Protein AF-A0A452SXG4-F1 (afdb_monomer_lite)

Organism: Ursus maritimus (NCBI:txid29073)

Sequence (138 aa):
MVENSPSPLPERAIYGFVLFLSSQFGFILYLVWAFIPESWLNSLGLTYWPQKYWAVALPVYLLITIVIGYILLFGINMMSTSPLNSIHTITVRDAESTFLIFVLIGTFLLRREFKQSFKITLLKINSRRNTKKRPSQH

Foldseek 3Di:
DPDPDPDPDVVNVVVVVVCVVVVVVVVVVLVCVLPDDLVVCVVVVNNQAQDSVCSVVVVVLVVVLVVVLVVLVVVVVVVPPDPPDDDDDDCPVVSVVVSVVVVVVSVVVVVVVRVVSNVVSVVVVVVVVVVVVCDDPD

Secondary structure (DSSP, 8-state):
------S--HHHHHHHHHHHHHHHHHHHHHHHHHHS-HHHHHHTT---PSPTTHHHHHHHHHHHHHHHHHHHHHHHHHHT---S------THHHHHHHHHHHHHHHHHHHHHHHHHHHHHHHHHHHHHHHHHT-----

InterPro domains:
  IPR013717 PIG-P [PF08510] (12-95)
  IPR052263 GPI Anchor Biosynthesis Protein [PTHR46346] (1-95)

pLDDT: mean 75.84, std 13.46, range [40.94, 95.31]

Radius of gyration: 24.05 Å; chains: 1; bounding box: 59×40×78 Å

Structure (mmCIF, N/CA/C/O backbone):
data_AF-A0A452SXG4-F1
#
_entry.id   AF-A0A452SXG4-F1
#
loop_
_atom_site.group_PDB
_atom_site.id
_atom_site.type_symbol
_atom_site.label_atom_id
_atom_site.label_alt_id
_atom_site.label_comp_id
_atom_site.label_asym_id
_atom_site.label_entity_id
_atom_site.label_seq_id
_atom_site.pdbx_PDB_ins_code
_atom_site.Cartn_x
_atom_site.Cartn_y
_atom_site.Cartn_z
_atom_site.occupancy
_atom_site.B_iso_or_equiv
_atom_site.auth_s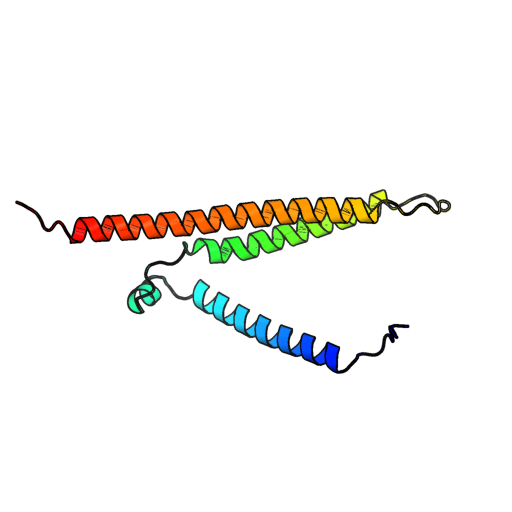eq_id
_atom_site.auth_comp_id
_atom_site.auth_asym_id
_atom_site.auth_atom_id
_atom_site.pdbx_PDB_model_num
ATOM 1 N N . MET A 1 1 ? 37.670 -7.775 -15.565 1.00 41.53 1 MET A N 1
ATOM 2 C CA . MET A 1 1 ? 36.478 -7.874 -16.433 1.00 41.53 1 MET A CA 1
ATOM 3 C C . MET A 1 1 ? 35.420 -8.605 -15.626 1.00 41.53 1 MET A C 1
ATOM 5 O O . MET A 1 1 ? 35.732 -9.673 -15.125 1.00 41.53 1 MET A O 1
ATOM 9 N N . VAL A 1 2 ? 34.254 -8.000 -15.383 1.00 56.47 2 VAL A N 1
ATOM 10 C CA . VAL A 1 2 ? 33.149 -8.682 -14.686 1.00 56.47 2 VAL A CA 1
ATOM 11 C C . VAL A 1 2 ? 32.565 -9.693 -15.665 1.00 56.47 2 VAL A C 1
ATOM 13 O O . VAL A 1 2 ? 32.082 -9.319 -16.732 1.00 56.47 2 VAL A O 1
ATOM 16 N N . GLU A 1 3 ? 32.696 -10.969 -15.334 1.00 52.94 3 GLU A N 1
ATOM 17 C CA . GLU A 1 3 ? 32.228 -12.074 -16.156 1.00 52.94 3 GLU A CA 1
ATOM 18 C C . GLU A 1 3 ? 30.700 -12.167 -16.045 1.00 52.94 3 GLU A C 1
ATOM 20 O O . GLU A 1 3 ? 30.152 -12.742 -15.109 1.00 52.94 3 GLU A O 1
ATOM 25 N N . ASN A 1 4 ? 29.994 -11.541 -16.989 1.00 61.53 4 ASN A N 1
ATOM 26 C CA . ASN A 1 4 ? 28.552 -11.708 -17.155 1.00 61.53 4 ASN A CA 1
ATOM 27 C C . ASN A 1 4 ? 28.286 -13.035 -17.877 1.00 61.53 4 ASN A C 1
ATOM 29 O O . ASN A 1 4 ? 27.903 -13.054 -19.047 1.00 61.53 4 ASN A O 1
ATOM 33 N N . SER A 1 5 ? 28.529 -14.151 -17.192 1.00 61.31 5 SER A N 1
ATOM 34 C CA . SER A 1 5 ? 28.121 -15.463 -17.688 1.00 61.31 5 SER A CA 1
ATOM 35 C C . SER A 1 5 ? 26.595 -15.600 -17.540 1.00 61.31 5 SER A C 1
ATOM 37 O O . SER A 1 5 ? 26.064 -15.356 -16.456 1.00 61.31 5 SER A O 1
ATOM 39 N N . PRO A 1 6 ? 25.855 -15.986 -18.599 1.00 61.41 6 PRO A N 1
ATOM 40 C CA . PRO A 1 6 ? 24.394 -16.139 -18.567 1.00 61.41 6 PRO A CA 1
ATOM 41 C C . PRO A 1 6 ? 23.931 -17.353 -17.743 1.00 61.41 6 PRO A C 1
ATOM 43 O O . PRO A 1 6 ? 22.737 -17.649 -17.689 1.00 61.41 6 PRO A O 1
ATOM 46 N N . SER A 1 7 ? 24.864 -18.078 -17.120 1.00 58.81 7 SER A N 1
ATOM 47 C CA . SER A 1 7 ? 24.577 -19.230 -16.280 1.00 58.81 7 SER A CA 1
ATOM 48 C C . SER A 1 7 ? 23.842 -18.794 -15.005 1.00 58.81 7 SER A C 1
ATOM 50 O O . SER A 1 7 ? 24.173 -17.767 -14.406 1.00 58.81 7 SER A O 1
ATOM 52 N N . PRO A 1 8 ? 22.817 -19.547 -14.567 1.00 60.56 8 PRO A N 1
ATOM 53 C CA . PRO A 1 8 ? 22.132 -19.260 -13.318 1.00 60.56 8 PRO A CA 1
ATOM 54 C C . PRO A 1 8 ? 23.119 -19.456 -12.165 1.00 60.56 8 PRO A C 1
ATOM 56 O O . PRO A 1 8 ? 23.387 -20.574 -11.733 1.00 60.56 8 PRO A O 1
ATOM 59 N N . LEU A 1 9 ? 23.691 -18.354 -11.685 1.00 69.69 9 LEU A N 1
ATOM 60 C CA . LEU A 1 9 ? 24.525 -18.360 -10.494 1.00 69.69 9 LEU A CA 1
ATOM 61 C C . LEU A 1 9 ? 23.660 -18.820 -9.308 1.00 69.69 9 LEU A C 1
ATOM 63 O O . LEU A 1 9 ? 22.549 -18.301 -9.140 1.00 69.69 9 LEU A O 1
ATOM 67 N N . PRO A 1 10 ? 24.145 -19.747 -8.464 1.00 73.12 10 PRO A N 1
ATOM 68 C CA . PRO A 1 10 ? 23.393 -20.225 -7.303 1.00 73.12 10 PRO A CA 1
ATOM 69 C C . PRO A 1 10 ? 22.989 -19.072 -6.374 1.00 73.12 10 PRO A C 1
ATOM 71 O O . PRO A 1 10 ? 21.905 -19.082 -5.800 1.00 73.12 10 PRO A O 1
ATOM 74 N N . GLU A 1 11 ? 23.800 -18.015 -6.319 1.00 74.94 11 GLU A N 1
ATOM 75 C CA . GLU A 1 11 ? 23.500 -16.790 -5.579 1.00 74.94 11 GLU A CA 1
ATOM 76 C C . GLU A 1 11 ? 22.216 -16.092 -6.072 1.00 74.94 11 GLU A C 1
ATOM 78 O O . GLU A 1 11 ? 21.362 -15.707 -5.273 1.00 74.94 11 GLU A O 1
ATOM 83 N N . ARG A 1 12 ? 22.007 -16.009 -7.395 1.00 79.44 12 ARG A N 1
ATOM 84 C CA . ARG A 1 12 ? 20.807 -15.399 -7.996 1.00 79.44 12 ARG A CA 1
ATOM 85 C C . ARG A 1 12 ? 19.542 -16.203 -7.684 1.00 79.44 12 ARG A C 1
ATOM 87 O O . ARG A 1 12 ? 18.475 -15.616 -7.499 1.00 79.44 12 ARG A O 1
ATOM 94 N N . ALA A 1 13 ? 19.663 -17.527 -7.591 1.00 80.94 13 ALA A N 1
ATOM 95 C CA . ALA A 1 13 ? 18.561 -18.407 -7.206 1.00 80.94 13 ALA A CA 1
ATOM 96 C C . ALA A 1 13 ? 18.163 -18.222 -5.731 1.00 80.94 13 ALA A C 1
ATOM 98 O O . ALA A 1 13 ? 16.971 -18.200 -5.420 1.00 80.94 13 ALA A O 1
ATOM 99 N N . ILE A 1 14 ? 19.136 -18.015 -4.836 1.00 87.50 14 ILE A N 1
ATOM 100 C CA . ILE A 1 14 ? 18.883 -17.770 -3.408 1.00 87.50 14 ILE A CA 1
ATOM 101 C C . ILE A 1 14 ? 18.106 -16.464 -3.212 1.00 87.50 14 ILE A C 1
ATOM 103 O O . ILE A 1 14 ? 17.085 -16.467 -2.524 1.00 87.50 14 ILE A O 1
ATOM 107 N N . TYR A 1 15 ? 18.518 -15.365 -3.857 1.00 86.88 15 TYR A N 1
ATOM 108 C CA . TYR A 1 15 ? 17.780 -14.097 -3.762 1.00 86.88 15 TYR A CA 1
ATOM 109 C C . TYR A 1 15 ? 16.346 -14.224 -4.282 1.00 86.88 15 TYR A C 1
ATOM 111 O O . TYR A 1 15 ? 15.418 -13.735 -3.639 1.00 86.88 15 TYR A O 1
ATOM 119 N N . GLY A 1 16 ? 16.150 -14.917 -5.410 1.00 87.56 16 GLY A N 1
ATOM 120 C CA . GLY A 1 16 ? 14.819 -15.176 -5.958 1.00 87.56 16 GLY A CA 1
ATOM 121 C C . GLY A 1 16 ? 13.938 -15.983 -5.003 1.00 87.56 16 GLY A C 1
ATOM 122 O O . GLY A 1 16 ? 12.774 -15.642 -4.802 1.00 87.56 16 GLY A O 1
ATOM 123 N N . PHE A 1 17 ? 14.501 -17.006 -4.357 1.00 90.00 17 PHE A N 1
ATOM 124 C CA . PHE A 1 17 ? 13.784 -17.842 -3.397 1.00 90.00 17 PHE A CA 1
ATOM 125 C C . PHE A 1 17 ? 13.402 -17.081 -2.118 1.00 90.00 17 PHE A C 1
ATOM 127 O O . PHE A 1 17 ? 12.258 -17.157 -1.666 1.00 90.00 17 PHE A O 1
ATOM 134 N N . VAL A 1 18 ? 14.324 -16.293 -1.558 1.00 94.31 18 VAL A N 1
ATOM 135 C CA . VAL A 1 18 ? 14.051 -15.450 -0.381 1.00 94.31 18 VAL A CA 1
ATOM 136 C C . VAL A 1 18 ? 13.004 -14.382 -0.706 1.00 94.31 18 VAL A C 1
ATOM 138 O O . VAL A 1 18 ? 12.082 -14.153 0.083 1.00 94.31 18 VAL A O 1
ATOM 141 N N . LEU A 1 19 ? 13.102 -13.748 -1.878 1.00 91.19 19 LEU A N 1
ATOM 142 C CA . LEU A 1 19 ? 12.117 -12.775 -2.352 1.00 91.19 19 LEU A CA 1
ATOM 143 C C . LEU A 1 19 ? 10.739 -13.418 -2.547 1.00 91.19 19 LEU A C 1
ATOM 145 O O . LEU A 1 19 ? 9.734 -12.837 -2.146 1.00 91.19 19 LEU A O 1
ATOM 149 N N . PHE A 1 20 ? 10.684 -14.633 -3.091 1.00 92.00 20 PHE A N 1
ATOM 150 C CA . PHE A 1 20 ? 9.440 -15.385 -3.234 1.00 92.00 20 PHE A CA 1
ATOM 151 C C . PHE A 1 20 ? 8.790 -15.675 -1.874 1.00 92.00 20 PHE A C 1
ATOM 153 O O . PHE A 1 20 ? 7.634 -15.315 -1.662 1.00 92.00 20 PHE A O 1
ATOM 160 N N . LEU A 1 21 ? 9.536 -16.245 -0.921 1.00 95.31 21 LEU A N 1
ATOM 161 C CA . LEU A 1 21 ? 9.010 -16.557 0.414 1.00 95.31 21 LEU A CA 1
ATOM 162 C C . LEU A 1 21 ? 8.545 -15.303 1.164 1.00 95.31 21 LEU A C 1
ATOM 164 O O . LEU A 1 21 ? 7.455 -15.290 1.738 1.00 95.31 21 LEU A O 1
ATOM 168 N N . SER A 1 22 ? 9.354 -14.242 1.148 1.00 94.62 22 SER A N 1
ATOM 169 C CA . SER A 1 22 ? 9.014 -12.973 1.803 1.00 94.62 22 SER A CA 1
ATOM 170 C C . SER A 1 22 ? 7.803 -12.293 1.166 1.00 94.62 22 SER A C 1
ATOM 172 O O . SER A 1 22 ? 6.929 -11.816 1.892 1.00 94.62 22 SER A O 1
ATOM 174 N N . SER A 1 23 ? 7.702 -12.295 -0.167 1.00 92.81 23 SER A N 1
ATOM 175 C CA . SER A 1 23 ? 6.532 -11.782 -0.885 1.00 92.81 23 SER A CA 1
ATOM 176 C C . SER A 1 23 ? 5.273 -12.553 -0.500 1.00 92.81 23 SER A C 1
ATOM 178 O O . SER A 1 23 ? 4.253 -11.946 -0.172 1.00 92.81 23 SER A O 1
ATOM 180 N N . GLN A 1 24 ? 5.364 -13.882 -0.442 1.00 94.31 24 GLN A N 1
ATOM 181 C CA . GLN A 1 24 ? 4.223 -14.726 -0.123 1.00 94.31 24 GLN A CA 1
ATOM 182 C C . GLN A 1 24 ? 3.759 -14.552 1.325 1.00 94.31 24 GLN A C 1
ATOM 184 O O . GLN A 1 24 ? 2.562 -14.412 1.583 1.00 94.31 24 GLN A O 1
ATOM 189 N N . PHE A 1 25 ? 4.703 -14.471 2.262 1.00 94.81 25 PHE A N 1
ATOM 190 C CA . PHE A 1 25 ? 4.421 -14.170 3.662 1.00 94.81 25 PHE A CA 1
ATOM 191 C C . PHE A 1 25 ? 3.789 -12.780 3.838 1.00 94.81 25 PHE A C 1
ATOM 193 O O . PHE A 1 25 ? 2.753 -12.646 4.494 1.00 94.81 25 PHE A O 1
ATOM 200 N N . GLY A 1 26 ? 4.360 -11.751 3.206 1.00 92.25 26 GLY A N 1
ATOM 201 C CA . GLY A 1 26 ? 3.822 -10.389 3.237 1.00 92.25 26 GLY A CA 1
ATOM 202 C C . GLY A 1 26 ? 2.419 -10.295 2.636 1.00 92.25 26 GLY A C 1
ATOM 203 O O . GLY A 1 26 ? 1.553 -9.617 3.189 1.00 92.25 26 GLY A O 1
ATOM 204 N N . PHE A 1 27 ? 2.162 -11.024 1.550 1.00 89.75 27 PHE A N 1
ATOM 205 C CA . PHE A 1 27 ? 0.845 -11.089 0.924 1.00 89.75 27 PHE A CA 1
ATOM 206 C C . PHE A 1 27 ? -0.198 -11.743 1.836 1.00 89.75 27 PHE A C 1
ATOM 208 O O . PHE A 1 27 ? -1.301 -11.219 1.978 1.00 89.75 27 PHE A O 1
ATOM 215 N N . ILE A 1 28 ? 0.149 -12.839 2.518 1.00 93.06 28 ILE A N 1
ATOM 216 C CA . ILE A 1 28 ? -0.755 -13.477 3.486 1.00 93.06 28 ILE A CA 1
ATOM 217 C C . ILE A 1 28 ? -1.081 -12.510 4.630 1.00 93.06 28 ILE A C 1
ATOM 219 O O . ILE A 1 28 ? -2.255 -12.326 4.948 1.00 93.06 28 ILE A O 1
ATOM 223 N N . LEU A 1 29 ? -0.078 -11.839 5.207 1.00 90.50 29 LEU A N 1
ATOM 224 C CA . LEU A 1 29 ? -0.300 -10.833 6.253 1.00 90.50 29 LEU A CA 1
ATOM 225 C C . LEU A 1 29 ? -1.213 -9.696 5.779 1.00 90.50 29 LEU A C 1
ATOM 227 O O . LEU A 1 29 ? -2.090 -9.251 6.521 1.00 90.50 29 LEU A O 1
ATOM 231 N N . TYR A 1 30 ? -1.032 -9.253 4.536 1.00 88.06 30 TYR A N 1
ATOM 232 C CA . TYR A 1 30 ? -1.873 -8.237 3.923 1.00 88.06 30 TYR A CA 1
ATOM 233 C C . TYR A 1 30 ? -3.334 -8.686 3.791 1.00 88.06 30 TYR A C 1
ATOM 235 O O . TYR A 1 30 ? -4.235 -7.941 4.177 1.00 88.06 30 TYR A O 1
ATOM 243 N N . LEU A 1 31 ? -3.582 -9.908 3.308 1.00 88.56 31 LEU A N 1
ATOM 244 C CA . LEU A 1 31 ? -4.938 -10.456 3.204 1.00 88.56 31 LEU A CA 1
ATOM 245 C C . LEU A 1 31 ? -5.588 -10.614 4.579 1.00 88.56 31 LEU A C 1
ATOM 247 O O . LEU A 1 31 ? -6.738 -10.221 4.766 1.00 88.56 31 LEU A O 1
ATOM 251 N N . VAL A 1 32 ? -4.847 -11.140 5.554 1.00 88.81 32 VAL A N 1
ATOM 252 C CA . VAL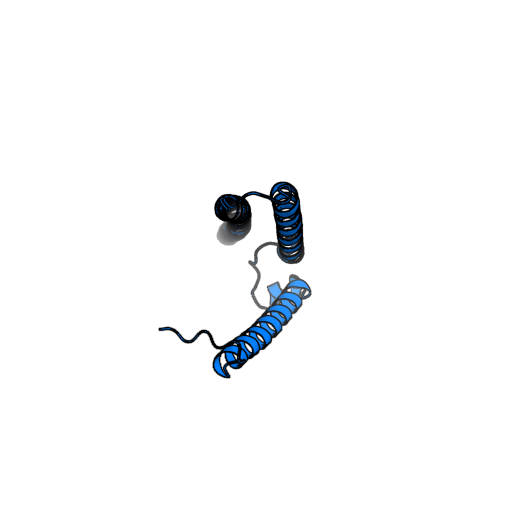 A 1 32 ? -5.313 -11.278 6.939 1.00 88.81 32 VAL A CA 1
ATOM 253 C C . VAL A 1 32 ? -5.745 -9.914 7.486 1.00 88.81 32 VAL A C 1
ATOM 255 O O . VAL A 1 32 ? -6.856 -9.776 7.996 1.00 88.81 32 VAL A O 1
ATOM 258 N N . TRP A 1 33 ? -4.928 -8.876 7.303 1.00 85.56 33 TRP A N 1
ATOM 259 C CA . TRP A 1 33 ? -5.284 -7.512 7.699 1.00 85.56 33 TRP A CA 1
ATOM 260 C C . TRP A 1 33 ? -6.505 -6.958 6.939 1.00 85.56 33 TRP A C 1
ATOM 262 O O . TRP A 1 33 ? -7.373 -6.325 7.544 1.00 85.56 33 TRP A O 1
ATOM 272 N N . ALA A 1 34 ? -6.615 -7.219 5.634 1.00 86.81 34 ALA A N 1
ATOM 273 C CA . ALA A 1 34 ? -7.727 -6.745 4.810 1.00 86.81 34 ALA A CA 1
ATOM 274 C C . ALA A 1 34 ? -9.075 -7.375 5.216 1.00 86.81 34 ALA A C 1
ATOM 276 O O . ALA A 1 34 ? -10.086 -6.668 5.346 1.00 86.81 34 ALA A O 1
ATOM 277 N N . PHE A 1 35 ? -9.097 -8.688 5.462 1.00 85.88 35 PHE A N 1
ATOM 278 C CA . PHE A 1 35 ? -10.323 -9.438 5.745 1.00 85.88 35 PHE A CA 1
ATOM 279 C C . PHE A 1 35 ? -10.765 -9.384 7.212 1.00 85.88 35 PHE A C 1
ATOM 281 O O . PHE A 1 35 ? -11.970 -9.392 7.465 1.00 85.88 35 PHE A O 1
ATOM 288 N N . ILE A 1 36 ? -9.854 -9.259 8.186 1.00 85.69 36 ILE A N 1
ATOM 289 C CA . ILE A 1 36 ? -10.246 -9.209 9.606 1.00 85.69 36 ILE A CA 1
ATOM 290 C C . ILE A 1 36 ? -11.081 -7.948 9.886 1.00 85.69 36 ILE A C 1
ATOM 292 O O . ILE A 1 36 ? -10.618 -6.840 9.608 1.00 85.69 36 ILE A O 1
ATOM 296 N N . PRO A 1 37 ? -12.305 -8.056 10.433 1.00 80.94 37 PRO A N 1
ATOM 297 C CA . PRO A 1 37 ? -13.159 -6.901 10.706 1.00 80.94 37 PRO A CA 1
ATOM 298 C C . PRO A 1 37 ? -12.558 -5.968 11.769 1.00 80.94 37 PRO A C 1
ATOM 300 O O . PRO A 1 37 ? -11.862 -6.399 12.688 1.00 80.94 37 PRO A O 1
ATOM 303 N N . GLU A 1 38 ? -12.874 -4.671 11.680 1.00 76.56 38 GLU A N 1
ATOM 304 C CA . GLU A 1 38 ? -12.344 -3.650 12.601 1.00 76.56 38 GLU A CA 1
ATOM 305 C C . GLU A 1 38 ? -12.714 -3.910 14.067 1.00 76.56 38 GLU A C 1
ATOM 307 O O . GLU A 1 38 ? -11.975 -3.515 14.964 1.00 76.56 38 GLU A O 1
ATOM 312 N N . SER A 1 39 ? -13.825 -4.605 14.330 1.00 76.81 39 SER A N 1
ATOM 313 C CA . SER A 1 39 ? -14.234 -5.003 15.681 1.00 76.81 39 SER A CA 1
ATOM 314 C C . SER A 1 39 ? -13.211 -5.923 16.348 1.00 76.81 39 SER A C 1
ATOM 316 O O . SER A 1 39 ? -12.868 -5.706 17.505 1.00 76.81 39 SER A O 1
ATOM 318 N N . TRP A 1 40 ? -12.670 -6.894 15.609 1.00 80.69 40 TRP A N 1
ATOM 319 C CA . TRP A 1 40 ? -11.647 -7.812 16.112 1.00 80.69 40 TRP A CA 1
ATOM 320 C C . TRP A 1 40 ? -10.308 -7.099 16.307 1.00 80.69 40 TRP A C 1
ATOM 322 O O . TRP A 1 40 ? -9.647 -7.295 17.326 1.00 80.69 40 TRP A O 1
ATOM 332 N N . LEU A 1 41 ? -9.938 -6.203 15.383 1.00 79.50 41 LEU A N 1
ATOM 333 C CA . LEU A 1 41 ? -8.762 -5.344 15.556 1.00 79.50 41 LEU A CA 1
ATOM 334 C C . LEU A 1 41 ? -8.892 -4.450 16.801 1.00 79.50 41 LEU A C 1
ATOM 336 O O . LEU A 1 41 ? -7.935 -4.301 17.559 1.00 79.50 41 LEU A O 1
ATOM 340 N N . ASN A 1 42 ? -10.078 -3.886 17.040 1.00 78.56 42 ASN A N 1
ATOM 341 C CA . ASN A 1 42 ? -10.367 -3.054 18.206 1.00 78.56 42 ASN A CA 1
ATOM 342 C C . ASN A 1 42 ? -10.224 -3.854 19.515 1.00 78.56 42 ASN A C 1
ATOM 344 O O . ASN A 1 42 ? -9.590 -3.375 20.454 1.00 78.56 42 ASN A O 1
ATOM 348 N N . SER A 1 43 ? -10.704 -5.100 19.546 1.00 75.69 43 SER A N 1
ATOM 349 C CA . SER A 1 43 ? -10.530 -6.008 20.690 1.00 75.69 43 SER A CA 1
ATOM 350 C C . SER A 1 43 ? -9.065 -6.352 20.979 1.00 75.69 43 SER A C 1
ATOM 352 O O . SER A 1 43 ? -8.694 -6.483 22.141 1.00 75.69 43 SER A O 1
ATOM 354 N N . LEU A 1 44 ? -8.215 -6.433 19.950 1.00 78.50 44 LEU A N 1
ATOM 355 C CA . LEU A 1 44 ? -6.764 -6.628 20.090 1.00 78.50 44 LEU A CA 1
ATOM 356 C C . LEU A 1 44 ? -6.012 -5.345 20.503 1.00 78.50 44 LEU A C 1
ATOM 358 O O . LEU A 1 44 ? -4.785 -5.337 20.570 1.00 78.50 44 LEU A O 1
ATOM 362 N N . GLY A 1 45 ? -6.722 -4.238 20.749 1.00 73.94 45 GLY A N 1
ATOM 363 C CA . GLY A 1 45 ? -6.129 -2.935 21.064 1.00 73.94 45 GLY A CA 1
ATOM 364 C C . GLY A 1 45 ? -5.606 -2.174 19.839 1.00 73.94 45 GLY A C 1
ATOM 365 O O . GLY A 1 45 ? -5.147 -1.037 19.968 1.00 73.94 45 GLY A O 1
ATOM 366 N N . LEU A 1 46 ? -5.738 -2.739 18.636 1.00 70.56 46 LEU A N 1
ATOM 367 C CA . LEU A 1 46 ? -5.332 -2.153 17.356 1.00 70.56 46 LEU A CA 1
ATOM 368 C C . LEU A 1 46 ? -6.440 -1.253 16.789 1.00 70.56 46 LEU A C 1
ATOM 370 O O . LEU A 1 46 ? -6.967 -1.458 15.701 1.00 70.56 46 LEU A O 1
ATOM 374 N N . THR A 1 47 ? -6.798 -0.221 17.543 1.00 65.81 47 THR A N 1
ATOM 375 C CA . THR A 1 47 ? -7.929 0.674 17.242 1.0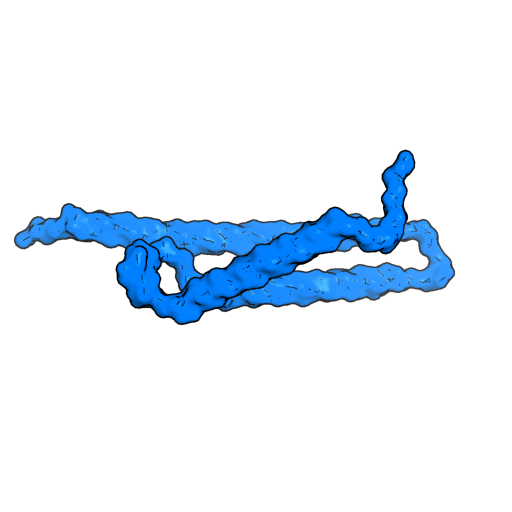0 65.81 47 THR A CA 1
ATOM 376 C C . THR A 1 47 ? -7.642 1.760 16.208 1.00 65.81 47 THR A C 1
ATOM 378 O O . THR A 1 47 ? -8.573 2.408 15.731 1.00 65.81 47 THR A O 1
ATOM 381 N N . TYR A 1 48 ? -6.373 2.003 15.876 1.00 66.69 48 TYR A N 1
ATOM 382 C CA . TYR A 1 48 ? -5.952 3.229 15.192 1.00 66.69 48 TYR A CA 1
ATOM 383 C C . TYR A 1 48 ? -5.081 2.961 13.968 1.00 66.69 48 TYR A C 1
ATOM 385 O O . TYR A 1 48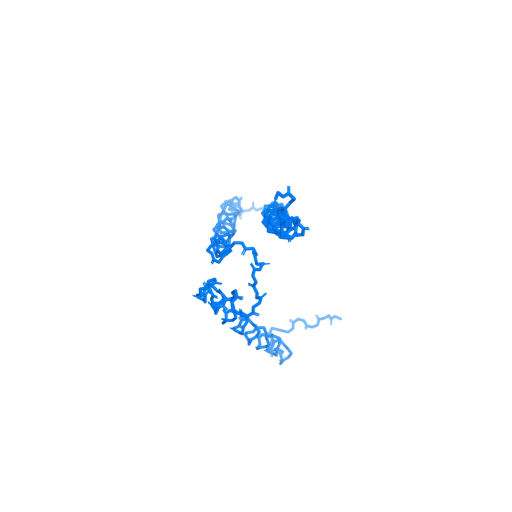 ? -3.932 3.388 13.894 1.00 66.69 48 TYR A O 1
ATOM 393 N N . TRP A 1 49 ? -5.663 2.268 12.995 1.00 71.06 49 TRP A N 1
ATOM 394 C CA . TRP A 1 49 ? -5.069 2.062 11.677 1.00 71.06 49 TRP A CA 1
ATOM 395 C C . TRP A 1 49 ? -5.584 3.094 10.661 1.00 71.06 49 TRP A C 1
ATOM 397 O O . TRP A 1 49 ? -6.636 3.709 10.877 1.00 71.06 49 TRP A O 1
ATOM 407 N N . PRO A 1 50 ? -4.849 3.330 9.557 1.00 71.19 50 PRO A N 1
ATOM 408 C CA . PRO A 1 50 ? -5.410 4.008 8.397 1.00 71.19 50 PRO A CA 1
ATOM 409 C C . PRO A 1 50 ? -6.658 3.251 7.926 1.00 71.19 50 PRO A C 1
ATOM 411 O O . PRO A 1 50 ? -6.770 2.037 8.097 1.00 71.19 50 PRO A O 1
ATOM 414 N N . GLN A 1 51 ? -7.619 3.987 7.376 1.00 77.31 51 GLN A N 1
ATOM 415 C CA . GLN A 1 51 ? -8.932 3.449 7.017 1.00 77.31 51 GLN A CA 1
ATOM 416 C C . GLN A 1 51 ? -8.820 2.208 6.109 1.00 77.31 51 GLN A C 1
ATOM 418 O O . GLN A 1 51 ? -7.989 2.165 5.199 1.00 77.31 51 GLN A O 1
ATOM 423 N N . LYS A 1 52 ? -9.714 1.228 6.292 1.00 81.88 52 LYS A N 1
ATOM 424 C CA . LYS A 1 52 ? -9.723 -0.029 5.522 1.00 81.88 52 LYS A CA 1
ATOM 425 C C . LYS A 1 52 ? -9.823 0.138 4.001 1.00 81.88 52 LYS A C 1
ATOM 427 O O . LYS A 1 52 ? -9.476 -0.793 3.283 1.00 81.88 52 LYS A O 1
ATOM 432 N N . TYR A 1 53 ? -10.220 1.312 3.492 1.00 83.12 53 TYR A N 1
ATOM 433 C CA . TYR A 1 53 ? -10.206 1.598 2.049 1.00 83.12 53 TYR A CA 1
ATOM 434 C C . TYR A 1 53 ? -8.828 1.363 1.417 1.00 83.12 53 TYR A C 1
ATOM 436 O O . TYR A 1 53 ? -8.744 1.005 0.244 1.00 83.12 53 TYR A O 1
ATOM 444 N N . TRP A 1 54 ? -7.747 1.514 2.190 1.00 83.81 54 TRP A N 1
ATOM 445 C CA . TRP A 1 54 ? -6.386 1.262 1.725 1.00 83.81 54 TRP A CA 1
ATOM 446 C C . TRP A 1 54 ? -6.148 -0.191 1.296 1.00 83.81 54 TRP A C 1
ATOM 448 O O . TRP A 1 54 ? -5.298 -0.431 0.440 1.00 83.81 54 TRP A O 1
ATOM 458 N N . ALA A 1 55 ? -6.932 -1.143 1.812 1.00 86.38 55 ALA A N 1
ATOM 459 C CA . ALA A 1 55 ? -6.912 -2.533 1.360 1.00 86.38 55 ALA A CA 1
ATOM 460 C C . ALA A 1 55 ? -7.394 -2.702 -0.094 1.00 86.38 55 ALA A C 1
ATOM 462 O O . ALA A 1 55 ? -7.052 -3.674 -0.746 1.00 86.38 55 ALA A O 1
ATOM 463 N N . VAL A 1 56 ? -8.167 -1.759 -0.632 1.00 85.69 56 VAL A N 1
ATOM 464 C CA . VAL A 1 56 ? -8.597 -1.782 -2.042 1.00 85.69 56 VAL A CA 1
ATOM 465 C C . VAL A 1 56 ? -7.816 -0.759 -2.860 1.00 85.69 56 VAL A C 1
ATOM 467 O O . VAL A 1 56 ? -7.469 -1.011 -4.009 1.00 85.69 56 VAL A O 1
ATOM 470 N N . ALA A 1 57 ? -7.466 0.382 -2.268 1.00 86.62 57 ALA A N 1
ATOM 471 C CA . ALA A 1 57 ? -6.728 1.419 -2.974 1.00 86.62 57 ALA A CA 1
ATOM 472 C C . ALA A 1 57 ? -5.329 0.951 -3.402 1.00 86.62 57 ALA A C 1
ATOM 474 O O . ALA A 1 57 ? -4.945 1.187 -4.542 1.00 86.62 57 ALA A O 1
ATOM 475 N N . LEU A 1 58 ? -4.580 0.256 -2.534 1.00 84.44 58 LEU A N 1
ATOM 476 C CA . LEU A 1 58 ? -3.236 -0.242 -2.864 1.00 84.44 58 LEU A CA 1
ATOM 477 C C . LEU A 1 58 ? -3.190 -1.108 -4.142 1.00 84.44 58 LEU A C 1
ATOM 479 O O . LEU A 1 58 ? -2.400 -0.779 -5.029 1.00 84.44 58 LEU A O 1
ATOM 483 N N . PRO A 1 59 ? -4.018 -2.163 -4.295 1.00 87.00 59 PRO A N 1
ATOM 484 C CA . PRO A 1 59 ? -4.012 -2.969 -5.513 1.00 87.00 59 PRO A CA 1
ATOM 485 C C . PRO A 1 59 ? -4.488 -2.177 -6.735 1.00 87.00 59 PRO A C 1
ATOM 487 O O . PRO A 1 59 ? -3.940 -2.359 -7.819 1.00 87.00 59 PRO A O 1
ATOM 490 N N . VAL A 1 60 ? -5.438 -1.249 -6.574 1.00 88.81 60 VAL A N 1
ATOM 491 C CA . VAL A 1 60 ? -5.885 -0.374 -7.671 1.00 88.81 60 VAL A CA 1
ATOM 492 C C . VAL A 1 60 ? -4.752 0.534 -8.157 1.00 88.81 60 VAL A C 1
ATOM 494 O O . VAL A 1 60 ? -4.514 0.615 -9.360 1.00 88.81 60 VAL A O 1
ATOM 497 N N . TYR A 1 61 ? -4.006 1.170 -7.249 1.00 85.19 61 TYR A N 1
ATOM 498 C CA . TYR A 1 61 ? -2.845 1.985 -7.618 1.00 85.19 61 TYR A CA 1
ATOM 499 C C . TYR A 1 61 ? -1.775 1.158 -8.334 1.00 85.19 61 TYR A C 1
ATOM 501 O O . TYR A 1 61 ? -1.243 1.611 -9.344 1.00 85.19 61 TYR A O 1
ATOM 509 N N . LEU A 1 62 ? -1.508 -0.064 -7.863 1.00 85.62 62 LEU A N 1
ATOM 510 C CA . LEU A 1 62 ? -0.551 -0.971 -8.496 1.00 85.62 62 LEU A CA 1
ATOM 511 C C . LEU A 1 62 ? -0.972 -1.335 -9.928 1.00 85.62 62 LEU A C 1
ATOM 513 O O . LEU A 1 62 ? -0.152 -1.256 -10.841 1.00 85.62 62 LEU A O 1
ATOM 517 N N . LEU A 1 63 ? -2.249 -1.667 -10.147 1.00 89.31 63 LEU A N 1
ATOM 518 C CA . LEU A 1 63 ? -2.776 -1.949 -11.486 1.00 89.31 63 LEU A CA 1
ATOM 519 C C . LEU A 1 63 ? -2.654 -0.736 -12.414 1.00 89.31 63 LEU A C 1
ATOM 521 O O . LEU A 1 63 ? -2.190 -0.879 -13.543 1.00 89.31 63 LEU A O 1
ATOM 525 N N . ILE A 1 64 ? -3.010 0.459 -11.934 1.00 87.88 64 ILE A N 1
ATOM 526 C CA . ILE A 1 64 ? -2.880 1.700 -12.711 1.00 87.88 64 ILE A CA 1
ATOM 527 C C . ILE A 1 64 ? -1.414 1.943 -13.093 1.00 87.88 64 ILE A C 1
ATOM 529 O O . ILE A 1 64 ? -1.133 2.267 -14.246 1.00 87.88 64 ILE A O 1
ATOM 533 N N . THR A 1 65 ? -0.470 1.739 -12.170 1.00 84.00 65 THR A N 1
ATOM 534 C CA . THR A 1 65 ? 0.966 1.865 -12.461 1.00 84.00 65 THR A CA 1
ATOM 535 C C . THR A 1 65 ? 1.421 0.883 -13.541 1.00 84.00 65 THR A C 1
ATOM 537 O O . THR A 1 65 ? 2.147 1.287 -14.448 1.00 84.00 65 THR A O 1
ATOM 540 N N . ILE A 1 66 ? 0.970 -0.375 -13.495 1.00 86.81 66 ILE A N 1
ATOM 541 C CA . ILE A 1 66 ? 1.295 -1.375 -14.525 1.00 86.81 66 ILE A CA 1
ATOM 542 C C . ILE A 1 66 ? 0.732 -0.957 -15.887 1.00 86.81 66 ILE A C 1
ATOM 544 O O . ILE A 1 66 ? 1.453 -1.001 -16.883 1.00 86.81 66 ILE A O 1
ATOM 548 N N . VAL A 1 67 ? -0.530 -0.521 -15.940 1.00 89.00 67 VAL A N 1
ATOM 549 C CA . VAL A 1 67 ? -1.184 -0.089 -17.187 1.00 89.00 67 VAL A CA 1
ATOM 550 C C . VAL A 1 67 ? -0.468 1.115 -17.795 1.00 89.00 67 VAL A C 1
ATOM 552 O O . VAL A 1 67 ? -0.156 1.100 -18.983 1.00 89.00 67 VAL A O 1
ATOM 555 N N . ILE A 1 68 ? -0.149 2.130 -16.988 1.00 84.50 68 ILE A N 1
ATOM 556 C CA . ILE A 1 68 ? 0.615 3.298 -17.447 1.00 84.50 68 ILE A CA 1
ATOM 557 C C . ILE A 1 68 ? 1.995 2.864 -17.954 1.00 84.50 68 ILE A C 1
ATOM 559 O O . ILE A 1 68 ? 2.415 3.316 -19.016 1.00 84.50 68 ILE A O 1
ATOM 563 N N . GLY A 1 69 ? 2.672 1.952 -17.248 1.00 83.00 69 GLY A N 1
ATOM 564 C CA . GLY A 1 69 ? 3.943 1.380 -17.692 1.00 83.00 69 GLY A CA 1
ATOM 565 C C . GLY A 1 69 ? 3.842 0.710 -19.063 1.00 83.00 69 GLY A C 1
ATOM 566 O O . GLY A 1 69 ? 4.663 0.986 -19.933 1.00 83.00 69 GLY A O 1
ATOM 567 N N . TYR A 1 70 ? 2.801 -0.095 -19.292 1.00 82.19 70 TYR A N 1
ATOM 568 C CA . TYR A 1 70 ? 2.537 -0.724 -20.590 1.00 82.19 70 TYR A CA 1
ATOM 569 C C . TYR A 1 70 ? 2.247 0.291 -21.698 1.00 82.19 70 TYR A C 1
ATOM 571 O O . TYR A 1 70 ? 2.793 0.162 -22.791 1.00 82.19 70 TYR A O 1
ATOM 579 N N . ILE A 1 71 ? 1.417 1.304 -21.429 1.00 83.44 71 ILE A N 1
ATOM 580 C CA . ILE A 1 71 ? 1.086 2.356 -22.403 1.00 83.44 71 ILE A CA 1
ATOM 581 C C . ILE A 1 71 ? 2.338 3.144 -22.783 1.00 83.44 71 ILE A C 1
ATOM 583 O O . ILE A 1 71 ? 2.557 3.406 -23.963 1.00 83.44 71 ILE A O 1
ATOM 587 N N . LEU A 1 72 ? 3.173 3.496 -21.803 1.00 78.12 72 LEU A N 1
ATOM 588 C CA . LEU A 1 72 ? 4.435 4.185 -22.051 1.00 78.12 72 LEU A CA 1
ATOM 589 C C . LEU A 1 72 ? 5.374 3.305 -22.875 1.00 78.12 72 LEU A C 1
ATOM 591 O O . LEU A 1 72 ? 5.848 3.765 -23.909 1.00 78.12 72 LEU A O 1
ATOM 595 N N . LEU A 1 73 ? 5.575 2.037 -22.489 1.00 77.00 73 LEU A N 1
ATOM 596 C CA . LEU A 1 73 ? 6.390 1.094 -23.265 1.00 77.00 73 LEU A CA 1
ATOM 597 C C . LEU A 1 73 ? 5.895 0.968 -24.706 1.00 77.00 73 LEU A C 1
ATOM 599 O O . LEU A 1 73 ? 6.692 0.998 -25.636 1.00 77.00 73 LEU A O 1
ATOM 603 N N . PHE A 1 74 ? 4.585 0.836 -24.899 1.00 76.50 74 PHE A N 1
ATOM 604 C CA . PHE A 1 74 ? 3.983 0.739 -26.222 1.00 76.50 74 PHE A CA 1
ATOM 605 C C . PHE A 1 74 ? 4.165 2.027 -27.030 1.00 76.50 74 PHE A C 1
ATOM 607 O O . PHE A 1 74 ? 4.569 1.967 -28.189 1.00 76.50 74 PHE A O 1
ATOM 614 N N . GLY A 1 75 ? 3.933 3.191 -26.418 1.00 73.94 75 GLY A N 1
ATOM 615 C CA . GLY A 1 75 ? 4.165 4.492 -27.043 1.00 73.94 75 GLY A CA 1
ATOM 616 C C . GLY A 1 75 ? 5.622 4.670 -27.466 1.00 73.94 75 GLY A C 1
ATOM 617 O O . GLY A 1 75 ? 5.886 5.112 -28.580 1.00 73.94 75 GLY A O 1
ATOM 618 N N . ILE A 1 76 ? 6.569 4.254 -26.624 1.00 68.38 76 ILE A N 1
ATOM 619 C CA . ILE A 1 76 ? 8.002 4.264 -26.939 1.00 68.38 76 ILE A CA 1
ATOM 620 C C . ILE A 1 76 ? 8.317 3.281 -28.062 1.00 68.38 76 ILE A C 1
ATOM 622 O O . ILE A 1 76 ? 9.011 3.656 -28.997 1.00 68.38 76 ILE A O 1
ATOM 626 N N . ASN A 1 77 ? 7.789 2.057 -28.018 1.00 71.19 77 ASN A N 1
ATOM 627 C CA . ASN A 1 77 ? 7.982 1.072 -29.084 1.00 71.19 77 ASN A CA 1
ATOM 628 C C . ASN A 1 77 ? 7.443 1.582 -30.433 1.00 71.19 77 ASN A C 1
ATOM 630 O O . ASN A 1 77 ? 8.093 1.403 -31.462 1.00 71.19 77 ASN A O 1
ATOM 634 N N . MET A 1 78 ? 6.309 2.288 -30.433 1.00 65.50 78 MET A N 1
ATOM 635 C CA . MET A 1 78 ? 5.748 2.917 -31.633 1.00 65.50 78 MET A CA 1
ATOM 636 C C . MET A 1 78 ? 6.614 4.092 -32.118 1.00 65.50 78 MET A C 1
ATOM 638 O O . MET A 1 78 ? 6.927 4.175 -33.302 1.00 65.50 78 MET A O 1
ATOM 642 N N . MET A 1 79 ? 7.060 4.969 -31.210 1.00 64.31 79 MET A N 1
ATOM 643 C CA . MET A 1 79 ? 7.959 6.092 -31.529 1.00 64.31 79 MET A CA 1
ATOM 644 C C . MET A 1 79 ? 9.364 5.635 -31.952 1.00 64.31 79 MET A C 1
ATOM 646 O O . MET A 1 79 ? 10.038 6.332 -32.702 1.00 64.31 79 MET A O 1
ATOM 650 N N . SER A 1 80 ? 9.804 4.464 -31.487 1.00 56.34 80 SER A N 1
ATOM 651 C CA . SER A 1 80 ? 11.092 3.846 -31.811 1.00 56.34 80 SER A CA 1
ATOM 652 C C . SER A 1 80 ? 11.049 2.996 -33.089 1.00 56.34 80 SER A C 1
ATOM 654 O O . SER A 1 80 ? 12.066 2.402 -33.454 1.00 56.34 80 SER A O 1
ATOM 656 N N . THR A 1 81 ? 9.911 2.940 -33.790 1.00 48.00 81 THR A N 1
ATOM 657 C CA . THR A 1 81 ? 9.833 2.350 -35.132 1.00 48.00 81 THR A CA 1
ATOM 658 C C . THR A 1 81 ? 10.363 3.360 -36.156 1.00 48.00 81 THR A C 1
ATOM 660 O O . THR A 1 81 ? 9.606 4.113 -36.763 1.00 48.00 81 THR A O 1
ATOM 663 N N . SER A 1 82 ? 11.683 3.398 -36.338 1.00 48.22 82 SER A N 1
ATOM 664 C CA . SER A 1 82 ? 12.323 4.104 -37.457 1.00 48.22 82 SER A CA 1
ATOM 665 C C . SER A 1 82 ? 12.306 3.226 -38.722 1.00 48.22 82 SER A C 1
ATOM 667 O O . SER A 1 82 ? 12.408 2.002 -38.605 1.00 48.22 82 SER A O 1
ATOM 669 N N . PRO A 1 83 ? 12.223 3.797 -39.943 1.00 53.25 83 PRO A N 1
ATOM 670 C CA . PRO A 1 83 ? 12.499 3.048 -41.175 1.00 53.25 83 PRO A CA 1
ATOM 671 C C . PRO A 1 83 ? 13.922 2.448 -41.135 1.00 53.25 83 PRO A C 1
ATOM 673 O O . PRO A 1 83 ? 14.766 2.957 -40.404 1.00 53.25 83 PRO A O 1
ATOM 676 N N . LEU A 1 84 ? 14.176 1.384 -41.917 1.00 43.78 84 LEU A N 1
ATOM 677 C CA . LEU A 1 84 ? 15.322 0.431 -41.918 1.00 43.78 84 LEU A CA 1
ATOM 678 C C . LEU A 1 84 ? 16.780 0.985 -41.917 1.00 43.78 84 LEU A C 1
ATOM 680 O O . LEU A 1 84 ? 17.719 0.240 -42.182 1.00 43.78 84 LEU A O 1
ATOM 684 N N . ASN A 1 85 ? 17.022 2.262 -41.633 1.00 48.66 85 ASN A N 1
ATOM 685 C CA . ASN A 1 85 ? 18.324 2.919 -41.680 1.00 48.66 85 ASN A CA 1
ATOM 686 C C . ASN A 1 85 ? 18.344 4.135 -40.729 1.00 48.66 85 ASN A C 1
ATOM 688 O O . ASN A 1 85 ? 17.933 5.220 -41.131 1.00 48.66 85 ASN A O 1
ATOM 692 N N . SER A 1 86 ? 18.811 3.981 -39.485 1.00 40.94 86 SER A N 1
ATOM 693 C CA . SER A 1 86 ? 19.453 5.066 -38.714 1.00 40.94 86 SER A CA 1
ATOM 694 C C . SER A 1 86 ? 20.017 4.540 -37.388 1.00 40.94 86 SER A C 1
ATOM 696 O O . SER A 1 86 ? 19.392 3.726 -36.714 1.00 40.94 86 SER A O 1
ATOM 698 N N . ILE A 1 87 ? 21.206 5.020 -37.018 1.00 55.09 87 ILE A N 1
ATOM 699 C CA . ILE A 1 87 ? 22.101 4.464 -35.986 1.00 55.09 87 ILE A CA 1
ATOM 700 C C . ILE A 1 87 ? 22.139 5.327 -34.702 1.00 55.09 87 ILE A C 1
ATOM 702 O O . ILE A 1 87 ? 23.019 5.160 -33.862 1.00 55.09 87 ILE A O 1
ATOM 706 N N . HIS A 1 88 ? 21.203 6.265 -34.519 1.00 47.34 88 HIS A N 1
ATOM 707 C CA . HIS A 1 88 ? 21.175 7.164 -33.355 1.00 47.34 88 HIS A CA 1
ATOM 708 C C . HIS A 1 88 ? 20.051 6.819 -32.365 1.00 47.34 88 HIS A C 1
ATOM 710 O O . HIS A 1 88 ? 18.993 7.444 -32.323 1.00 47.34 88 HIS A O 1
ATOM 716 N N . THR A 1 89 ? 20.317 5.826 -31.520 1.00 46.50 89 THR A N 1
ATOM 717 C CA . THR A 1 89 ? 19.493 5.423 -30.372 1.00 46.50 89 THR A CA 1
ATOM 718 C C . THR A 1 89 ? 19.638 6.436 -29.225 1.00 46.50 89 THR A C 1
ATOM 720 O O . THR A 1 89 ? 20.552 6.327 -28.409 1.00 46.50 89 THR A O 1
ATOM 723 N N . ILE A 1 90 ? 18.766 7.451 -29.156 1.00 51.97 90 ILE A N 1
ATOM 724 C CA . ILE A 1 90 ? 18.785 8.482 -28.087 1.00 51.97 90 ILE A CA 1
ATOM 725 C C . ILE A 1 90 ? 17.559 8.397 -27.147 1.00 51.97 90 ILE A C 1
ATOM 727 O O . ILE A 1 90 ? 17.603 8.909 -26.034 1.00 51.97 90 ILE A O 1
ATOM 731 N N . THR A 1 91 ? 16.506 7.656 -27.488 1.00 54.81 91 THR A N 1
ATOM 732 C CA . THR A 1 91 ? 15.181 7.775 -26.840 1.00 54.81 91 THR A CA 1
ATOM 733 C C . THR A 1 91 ? 14.962 6.969 -25.548 1.00 54.81 91 THR A C 1
ATOM 735 O O . THR A 1 91 ? 13.972 7.196 -24.853 1.00 54.81 91 THR A O 1
ATOM 738 N N . VAL A 1 92 ? 15.870 6.061 -25.160 1.00 54.34 92 VAL A N 1
ATOM 739 C CA . VAL A 1 92 ? 15.673 5.203 -23.965 1.00 54.34 92 VAL A CA 1
ATOM 740 C C . VAL A 1 92 ? 15.783 5.993 -22.647 1.00 54.34 92 VAL A C 1
ATOM 742 O O . VAL A 1 92 ? 15.086 5.682 -21.684 1.00 54.34 92 VAL A O 1
ATOM 745 N N . ARG A 1 93 ? 16.593 7.061 -22.596 1.00 56.59 93 ARG A N 1
ATOM 746 C CA . ARG A 1 93 ? 16.755 7.888 -21.379 1.00 56.59 93 ARG A CA 1
ATOM 747 C C . ARG A 1 93 ? 15.538 8.762 -21.069 1.00 56.59 93 ARG A C 1
ATOM 749 O O . ARG A 1 93 ? 15.201 8.940 -19.899 1.00 56.59 93 ARG A O 1
ATOM 756 N N . ASP A 1 94 ? 14.868 9.280 -22.093 1.00 59.69 94 ASP A N 1
ATOM 757 C CA . ASP A 1 94 ? 13.718 10.179 -21.917 1.00 59.69 94 ASP A CA 1
ATOM 758 C C . ASP A 1 94 ? 12.466 9.403 -21.486 1.00 59.69 94 ASP A C 1
ATOM 760 O O . ASP A 1 94 ? 11.684 9.855 -20.647 1.00 59.69 94 ASP A O 1
ATOM 764 N N . ALA A 1 95 ? 12.329 8.183 -22.006 1.00 58.62 95 ALA A N 1
ATOM 765 C CA . ALA A 1 95 ? 11.352 7.189 -21.591 1.00 58.62 95 ALA A CA 1
AT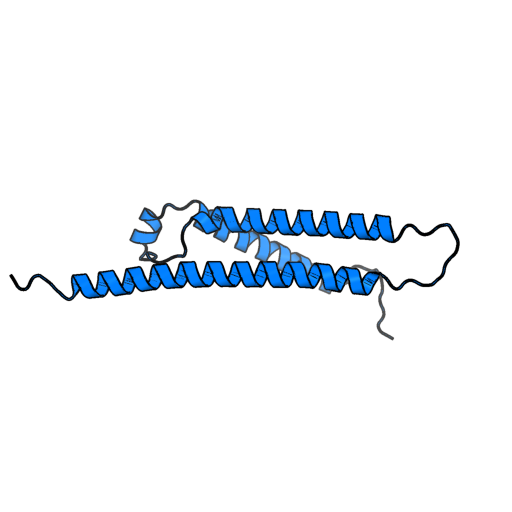OM 766 C C . ALA A 1 95 ? 11.470 6.814 -20.108 1.00 58.62 95 ALA A C 1
ATOM 768 O O . ALA A 1 95 ? 10.487 6.914 -19.368 1.00 58.62 95 ALA A O 1
ATOM 769 N N . GLU A 1 96 ? 12.669 6.417 -19.664 1.00 64.94 96 GLU A N 1
ATOM 770 C CA . GLU A 1 96 ? 12.901 6.101 -18.252 1.00 64.94 96 GLU A CA 1
ATOM 771 C C . GLU A 1 96 ? 12.649 7.320 -17.370 1.00 64.94 96 GLU A C 1
ATOM 773 O O . GLU A 1 96 ? 11.980 7.204 -16.348 1.00 64.94 96 GLU A O 1
ATOM 778 N N . SER A 1 97 ? 13.095 8.504 -17.793 1.00 68.81 97 SER A N 1
ATOM 779 C CA . SER A 1 97 ? 12.877 9.741 -17.040 1.00 68.81 97 SER A CA 1
ATOM 780 C C . SER A 1 97 ? 11.389 10.065 -16.899 1.00 68.81 97 SER A C 1
ATOM 782 O O . SER A 1 97 ? 10.933 10.395 -15.807 1.00 68.81 97 SER A O 1
ATOM 784 N N . THR A 1 98 ? 10.602 9.909 -17.965 1.00 70.00 98 THR A N 1
ATOM 785 C CA . THR A 1 98 ? 9.156 10.173 -17.943 1.00 70.00 98 THR A CA 1
ATOM 786 C C . THR A 1 98 ? 8.427 9.156 -17.065 1.00 70.00 98 THR A C 1
ATOM 788 O O . THR A 1 98 ? 7.637 9.541 -16.202 1.00 70.00 98 THR A O 1
ATOM 791 N N . PHE A 1 99 ? 8.734 7.863 -17.210 1.00 73.75 99 PHE A N 1
ATOM 792 C CA . PHE A 1 99 ? 8.182 6.806 -16.361 1.00 73.75 99 PHE A CA 1
ATOM 793 C C . PHE A 1 99 ? 8.522 7.032 -14.883 1.00 73.75 99 PHE A C 1
ATOM 795 O O . PHE A 1 99 ? 7.632 6.999 -14.033 1.00 73.75 99 PHE A O 1
ATOM 802 N N . LEU A 1 100 ? 9.784 7.343 -14.577 1.00 78.19 100 LEU A N 1
ATOM 803 C CA . LEU A 1 100 ? 10.227 7.655 -13.222 1.00 78.19 100 LEU A CA 1
ATOM 804 C C . LEU A 1 100 ? 9.524 8.894 -12.671 1.00 78.19 100 LEU A C 1
ATOM 806 O O . LEU A 1 100 ? 9.103 8.861 -11.522 1.00 78.19 100 LEU A O 1
ATOM 810 N N . ILE A 1 101 ? 9.315 9.951 -13.459 1.00 79.19 101 ILE A N 1
ATOM 811 C CA . ILE A 1 101 ? 8.562 11.136 -13.021 1.00 79.19 101 ILE A CA 1
ATOM 812 C C . ILE A 1 101 ? 7.116 10.764 -12.663 1.00 79.19 101 ILE A C 1
ATOM 814 O O . ILE A 1 101 ? 6.646 11.137 -11.588 1.00 79.19 101 ILE A O 1
ATOM 818 N N . PHE A 1 102 ? 6.419 9.983 -13.494 1.00 76.88 102 PHE A N 1
ATOM 819 C CA . PHE A 1 102 ? 5.055 9.528 -13.190 1.00 76.88 102 PHE A CA 1
ATOM 820 C C . PHE A 1 102 ? 5.000 8.628 -11.950 1.00 76.88 102 PHE A C 1
ATOM 822 O O . PHE A 1 102 ? 4.120 8.800 -11.103 1.00 76.88 102 PHE A O 1
ATOM 829 N N . VAL A 1 103 ? 5.957 7.710 -11.796 1.00 81.56 103 VAL A N 1
ATOM 830 C CA . VAL A 1 103 ? 6.077 6.850 -10.609 1.00 81.56 103 VAL A CA 1
ATOM 831 C C . VAL A 1 103 ? 6.400 7.676 -9.362 1.00 81.56 103 VAL A C 1
ATOM 833 O O . VAL A 1 103 ? 5.799 7.459 -8.310 1.00 81.56 103 VAL A O 1
ATOM 836 N N . LEU A 1 104 ? 7.295 8.660 -9.453 1.00 84.38 104 LEU A N 1
ATOM 837 C CA . LEU A 1 104 ? 7.657 9.545 -8.344 1.00 84.38 104 LEU A CA 1
ATOM 838 C C . LEU A 1 104 ? 6.482 10.434 -7.928 1.00 84.38 104 LEU A C 1
ATOM 840 O O . LEU A 1 104 ? 6.210 10.557 -6.736 1.00 84.38 104 LEU A O 1
ATOM 844 N N . ILE A 1 105 ? 5.738 11.002 -8.879 1.00 84.19 105 ILE A N 1
ATOM 845 C CA . ILE A 1 105 ? 4.521 11.773 -8.590 1.00 84.19 105 ILE A CA 1
ATOM 846 C C . ILE A 1 105 ? 3.465 10.862 -7.956 1.00 84.19 105 ILE A C 1
ATOM 848 O O . ILE A 1 105 ? 2.904 11.211 -6.918 1.00 84.19 105 ILE A O 1
ATOM 852 N N . GLY A 1 106 ? 3.228 9.677 -8.524 1.00 81.69 106 GLY A N 1
ATOM 853 C CA . GLY A 1 106 ? 2.266 8.709 -7.997 1.00 81.69 106 GLY A CA 1
ATOM 854 C C . GLY A 1 106 ? 2.604 8.268 -6.573 1.00 81.69 106 GLY A C 1
ATOM 855 O O . GLY A 1 106 ? 1.754 8.327 -5.686 1.00 81.69 106 GLY A O 1
ATOM 856 N N . THR A 1 107 ? 3.860 7.906 -6.316 1.00 82.00 107 THR A N 1
ATOM 857 C CA . THR A 1 107 ? 4.334 7.514 -4.978 1.00 82.00 107 THR A CA 1
ATOM 858 C C . THR A 1 107 ? 4.345 8.687 -3.997 1.00 82.00 107 THR A C 1
ATOM 860 O O . THR A 1 107 ? 4.001 8.500 -2.828 1.00 82.00 107 THR A O 1
ATOM 863 N N . PHE A 1 108 ? 4.659 9.908 -4.440 1.00 86.56 108 PHE A N 1
ATOM 864 C CA . PHE A 1 108 ? 4.573 11.115 -3.614 1.00 86.56 108 PHE A CA 1
ATOM 865 C C . PHE A 1 108 ? 3.130 11.427 -3.204 1.00 86.56 108 PHE A C 1
ATOM 867 O O . PHE A 1 108 ? 2.869 11.685 -2.024 1.00 86.56 108 PHE A O 1
ATOM 874 N N . LEU A 1 109 ? 2.189 11.365 -4.149 1.00 84.75 109 LEU A N 1
ATOM 875 C CA . LEU A 1 109 ? 0.762 11.554 -3.886 1.00 84.75 109 LEU A CA 1
ATOM 876 C C . LEU A 1 109 ? 0.232 10.463 -2.954 1.00 84.75 109 LEU A C 1
ATOM 878 O O . LEU A 1 109 ? -0.375 10.782 -1.934 1.00 84.75 109 LEU A O 1
ATOM 882 N N . LEU A 1 110 ? 0.557 9.197 -3.221 1.00 84.12 110 LEU A N 1
ATOM 883 C CA . LEU A 1 110 ? 0.188 8.070 -2.364 1.00 84.12 110 LEU A CA 1
ATOM 884 C C . LEU A 1 110 ? 0.704 8.261 -0.932 1.00 84.12 110 LEU A C 1
ATOM 886 O O . LEU A 1 110 ? -0.044 8.120 0.035 1.00 84.12 110 LEU A O 1
ATOM 890 N N . ARG A 1 111 ? 1.975 8.655 -0.788 1.00 85.00 111 ARG A N 1
ATOM 891 C CA . ARG A 1 111 ? 2.594 8.946 0.509 1.00 85.00 111 ARG A CA 1
ATOM 892 C C . ARG A 1 111 ? 1.900 10.107 1.218 1.00 85.00 111 ARG A C 1
ATOM 894 O O . ARG A 1 111 ? 1.736 10.059 2.439 1.00 85.00 111 ARG A O 1
ATOM 901 N N . ARG A 1 112 ? 1.506 11.150 0.483 1.00 86.25 112 ARG A N 1
ATOM 902 C CA . ARG A 1 112 ? 0.777 12.301 1.030 1.00 86.25 112 ARG A CA 1
ATOM 903 C C . ARG A 1 112 ? -0.588 11.872 1.564 1.00 86.25 112 ARG A C 1
ATOM 905 O O . ARG A 1 112 ? -0.875 12.159 2.725 1.00 86.25 112 ARG A O 1
ATOM 912 N N . GLU A 1 113 ? -1.379 11.162 0.766 1.00 85.44 113 GLU A N 1
ATOM 913 C CA . GLU A 1 113 ? -2.706 10.667 1.157 1.00 85.44 113 GLU A CA 1
ATOM 914 C C . GLU A 1 113 ? -2.619 9.719 2.357 1.00 85.44 113 GLU A C 1
ATOM 916 O O . GLU A 1 113 ? -3.351 9.865 3.340 1.00 85.44 113 GLU A O 1
ATOM 921 N N . PHE A 1 114 ? -1.653 8.798 2.341 1.00 84.50 114 PHE A N 1
ATOM 922 C CA . PHE A 1 114 ? -1.432 7.867 3.444 1.00 84.50 114 PHE A CA 1
ATOM 923 C C . PHE A 1 114 ? -1.086 8.602 4.745 1.00 84.50 114 PHE A C 1
ATOM 925 O O . PHE A 1 114 ? -1.681 8.351 5.797 1.00 84.50 114 PHE A O 1
ATOM 932 N N . LYS A 1 115 ? -0.179 9.585 4.671 1.00 84.00 115 LYS A N 1
ATOM 933 C CA . LYS A 1 115 ? 0.202 10.418 5.821 1.00 84.00 115 LYS A CA 1
ATOM 934 C C . LYS A 1 115 ? -0.982 11.231 6.355 1.00 84.00 115 LYS A C 1
ATOM 936 O O . LYS A 1 115 ? -1.102 11.395 7.571 1.00 84.00 115 LYS A O 1
ATOM 941 N N . GLN A 1 116 ? -1.862 11.719 5.481 1.00 85.00 116 GLN A N 1
ATOM 942 C CA . GLN A 1 116 ? -3.068 12.445 5.888 1.00 85.00 116 GLN A CA 1
ATOM 943 C C . GLN A 1 116 ? -4.088 11.538 6.569 1.00 85.00 116 GLN A C 1
ATOM 945 O O . GLN A 1 116 ? -4.597 11.899 7.631 1.00 85.00 116 GLN A O 1
ATOM 950 N N . SER A 1 117 ? -4.319 10.342 6.024 1.00 83.31 117 SER A N 1
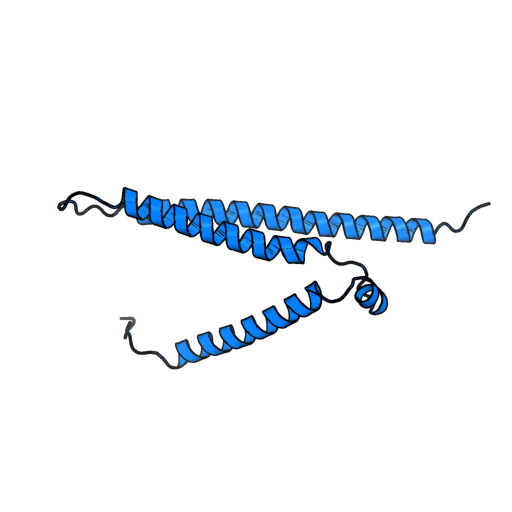ATOM 951 C CA . SER A 1 117 ? -5.185 9.329 6.637 1.00 83.31 117 SER A CA 1
ATOM 952 C C . SER A 1 117 ? -4.735 9.030 8.074 1.00 83.31 117 SER A C 1
ATOM 954 O O . SER A 1 117 ? -5.533 9.068 9.011 1.00 83.31 117 SER A O 1
ATOM 956 N N . PHE A 1 118 ? -3.422 8.882 8.278 1.00 83.75 118 PHE A N 1
ATOM 957 C CA . PHE A 1 118 ? -2.837 8.682 9.604 1.00 83.75 118 PHE A CA 1
ATOM 958 C C . PHE A 1 118 ? -3.013 9.897 10.527 1.00 83.75 118 PHE A C 1
ATOM 960 O O . PHE A 1 118 ? -3.392 9.752 11.691 1.00 83.75 118 PHE A O 1
ATOM 967 N N . LYS A 1 119 ? -2.779 11.113 10.016 1.00 84.69 119 LYS A N 1
ATOM 968 C CA . LYS A 1 119 ? -2.945 12.357 10.784 1.00 84.69 119 LYS A CA 1
ATOM 969 C C . LYS A 1 119 ? -4.388 12.534 11.264 1.00 84.69 119 LYS A C 1
ATOM 971 O O . LYS A 1 119 ? -4.598 12.902 12.417 1.00 84.69 119 LYS A O 1
ATOM 976 N N . ILE A 1 120 ? -5.375 12.244 10.416 1.00 84.69 120 ILE A N 1
ATOM 977 C CA . ILE A 1 120 ? -6.801 12.308 10.768 1.00 84.69 120 ILE A CA 1
ATOM 978 C C . ILE A 1 120 ? -7.127 11.299 11.872 1.00 84.69 120 ILE A C 1
ATOM 980 O O . ILE A 1 120 ? -7.770 11.662 12.861 1.00 84.69 120 ILE A O 1
ATOM 984 N N . THR A 1 121 ? -6.635 10.062 11.757 1.00 82.94 121 THR A N 1
ATOM 985 C CA . THR A 1 121 ? -6.797 9.047 12.807 1.00 82.94 121 THR A CA 1
ATOM 986 C C . THR A 1 121 ? -6.190 9.523 14.131 1.00 82.94 121 THR A C 1
ATOM 988 O O . THR A 1 121 ? -6.867 9.479 15.159 1.00 82.94 121 THR A O 1
ATOM 991 N N . LEU A 1 122 ? -4.976 10.086 14.118 1.00 83.00 122 LEU A N 1
ATOM 992 C CA . LEU A 1 122 ? -4.335 10.647 15.316 1.00 83.00 122 LEU A CA 1
ATOM 993 C C . LEU A 1 122 ? -5.104 11.834 15.920 1.00 83.00 122 LEU A C 1
ATOM 995 O O . LEU A 1 122 ? -5.223 11.937 17.143 1.00 83.00 122 LEU A O 1
ATOM 999 N N . LEU A 1 123 ? -5.663 12.723 15.098 1.00 85.25 123 LEU A N 1
ATOM 1000 C CA . LEU A 1 123 ? -6.488 13.833 15.586 1.00 85.25 123 LEU A CA 1
ATOM 1001 C C . LEU A 1 123 ? -7.768 13.326 16.257 1.00 85.25 123 LEU A C 1
ATOM 1003 O O . LEU A 1 123 ? -8.142 13.821 17.323 1.00 85.25 123 LEU A O 1
ATOM 1007 N N . LYS A 1 124 ? -8.401 12.294 15.687 1.00 82.56 124 LYS A N 1
ATOM 1008 C CA . LYS A 1 124 ? -9.577 11.639 16.276 1.00 82.56 124 LYS A CA 1
ATOM 1009 C C . LYS A 1 124 ? -9.244 11.004 17.632 1.00 82.56 124 LYS A C 1
ATOM 1011 O O . LYS A 1 124 ? -10.043 11.117 18.563 1.00 82.56 124 LYS A O 1
ATOM 1016 N N . ILE A 1 125 ? -8.050 10.415 17.774 1.00 79.50 125 ILE A N 1
ATOM 1017 C CA . ILE A 1 125 ? -7.529 9.906 19.057 1.00 79.50 125 ILE A CA 1
ATOM 1018 C C . ILE A 1 125 ? -7.404 11.034 20.073 1.00 79.50 125 ILE A C 1
ATOM 1020 O O . ILE A 1 125 ? -7.923 10.926 21.185 1.00 79.50 125 ILE A O 1
ATOM 1024 N N . ASN A 1 126 ? -6.705 12.110 19.706 1.00 81.44 126 ASN A N 1
ATOM 1025 C CA . ASN A 1 126 ? -6.422 13.199 20.633 1.00 81.44 126 ASN A CA 1
ATOM 1026 C C . ASN A 1 126 ? -7.714 13.901 21.079 1.00 81.44 126 ASN A C 1
ATOM 1028 O O . ASN A 1 126 ? -7.896 14.179 22.262 1.00 81.44 126 ASN A O 1
ATOM 1032 N N . SER A 1 127 ? -8.652 14.099 20.148 1.00 84.12 127 SER A N 1
ATOM 1033 C CA . SER A 1 127 ? -9.983 14.639 20.432 1.00 84.12 127 SER A CA 1
ATOM 1034 C C . SER A 1 127 ? -10.754 13.769 21.437 1.00 84.12 127 SER A C 1
ATOM 1036 O O . SER A 1 127 ? -11.169 14.280 22.476 1.00 84.12 127 SER A O 1
ATOM 1038 N N . ARG A 1 128 ? -10.859 12.445 21.219 1.00 77.06 128 ARG A N 1
ATOM 1039 C CA . ARG A 1 128 ? -11.528 11.532 22.173 1.00 77.06 128 ARG A CA 1
ATOM 1040 C C . ARG A 1 128 ? -10.824 11.441 23.528 1.00 77.06 128 ARG A C 1
ATOM 1042 O O . ARG A 1 128 ? -11.472 11.289 24.561 1.00 77.06 128 ARG A O 1
ATOM 1049 N N . ARG A 1 129 ? -9.492 11.523 23.549 1.00 78.12 129 ARG A N 1
ATOM 1050 C CA . ARG A 1 129 ? -8.721 11.541 24.800 1.00 78.12 129 ARG A CA 1
ATOM 1051 C C . ARG A 1 129 ? -9.023 12.805 25.612 1.00 78.12 129 ARG A C 1
ATOM 1053 O O . ARG A 1 129 ? -9.128 12.724 26.832 1.00 78.12 129 ARG A O 1
ATOM 1060 N N . ASN A 1 130 ? -9.214 13.943 24.945 1.00 74.81 130 ASN A N 1
ATOM 1061 C CA . ASN A 1 130 ? -9.558 15.207 25.593 1.00 74.81 130 ASN A CA 1
ATOM 1062 C C . ASN A 1 130 ? -11.013 15.259 26.082 1.00 74.81 130 ASN A C 1
ATOM 1064 O O . ASN A 1 130 ? -11.255 15.843 27.136 1.00 74.81 130 ASN A O 1
ATOM 1068 N N . THR A 1 131 ? -11.965 14.617 25.393 1.00 75.44 131 THR A N 1
ATOM 1069 C CA . THR A 1 131 ? -13.353 14.517 25.886 1.00 75.44 131 THR A CA 1
ATOM 1070 C C . THR A 1 131 ? -13.463 13.590 27.095 1.00 75.44 131 THR A C 1
ATOM 1072 O O . THR A 1 131 ? -14.105 13.951 28.072 1.00 75.44 131 THR A O 1
ATOM 1075 N N . LYS A 1 132 ? -12.764 12.446 27.106 1.00 69.88 132 LYS A N 1
ATOM 1076 C CA . LYS A 1 132 ? -12.764 11.527 28.262 1.00 69.88 132 LYS A CA 1
ATOM 1077 C C . LYS A 1 132 ? -12.087 12.122 29.510 1.00 69.88 132 LYS A C 1
ATOM 1079 O O . LYS A 1 132 ? -12.433 11.746 30.623 1.00 69.88 132 LYS A O 1
ATOM 1084 N N . LYS A 1 133 ? -11.137 13.051 29.337 1.00 65.12 133 LYS A N 1
ATOM 1085 C CA . LYS A 1 133 ? -10.495 13.801 30.437 1.00 65.12 133 LYS A CA 1
ATOM 1086 C C . LYS A 1 133 ? -11.337 14.961 30.983 1.00 65.12 133 LYS A C 1
ATOM 1088 O O . LYS A 1 133 ? -10.994 15.474 32.042 1.00 65.12 133 LYS A O 1
ATOM 1093 N N . ARG A 1 134 ? -12.415 15.366 30.299 1.00 61.06 134 ARG A N 1
ATOM 1094 C CA . ARG A 1 134 ? -13.446 16.270 30.833 1.00 61.06 134 ARG A CA 1
ATOM 1095 C C . ARG A 1 134 ? -14.709 15.462 31.161 1.00 61.06 134 ARG A C 1
ATOM 1097 O O . ARG A 1 134 ? -15.680 15.555 30.411 1.00 61.06 134 ARG A O 1
ATOM 1104 N N . PRO A 1 135 ? -14.733 14.641 32.225 1.00 55.34 135 PRO A N 1
ATOM 1105 C CA . PRO A 1 135 ? -16.018 14.238 32.773 1.00 55.34 135 PRO A CA 1
ATOM 1106 C C . PRO A 1 135 ? -16.742 15.516 33.221 1.00 55.34 135 PRO A C 1
ATOM 1108 O O . PRO A 1 135 ? -16.117 16.430 33.760 1.00 55.34 135 PRO A O 1
ATOM 1111 N N . SER A 1 136 ? -18.022 15.596 32.870 1.00 57.41 136 SER A N 1
ATOM 1112 C CA . SER A 1 136 ? -18.941 16.716 33.077 1.00 57.41 136 SER A CA 1
ATOM 1113 C C . SER A 1 136 ? -18.669 17.492 34.366 1.00 57.41 136 SER A C 1
ATOM 1115 O O . SER A 1 136 ? -18.891 16.993 35.463 1.00 57.41 136 SER A O 1
ATOM 1117 N N . GLN A 1 137 ? -18.227 18.741 34.216 1.00 54.75 137 GLN A N 1
ATOM 1118 C CA . GLN A 1 137 ? -18.450 19.769 35.229 1.00 54.75 137 GLN A CA 1
ATOM 1119 C C . GLN A 1 137 ? -19.903 20.228 35.092 1.00 54.75 137 GLN A C 1
ATOM 1121 O O . GLN A 1 137 ? -20.167 21.269 34.499 1.00 54.75 137 GLN A O 1
ATOM 1126 N N . HIS A 1 138 ? -20.830 19.379 35.522 1.00 49.69 138 HIS A N 1
ATOM 1127 C CA . HIS A 1 138 ? -22.236 19.694 35.745 1.00 49.69 138 HIS A CA 1
ATOM 1128 C C . HIS A 1 138 ? -22.765 18.766 36.827 1.00 49.69 138 HIS A C 1
ATOM 1130 O O . HIS A 1 138 ? -22.451 17.556 36.743 1.00 49.69 138 HIS A O 1
#